Protein AF-A0A7L4TSS9-F1 (afdb_monomer_lite)

Sequence (168 aa):
RLRPGEPPTVENAKSLLDSRFFDPKRYDLANVGRYKINKDLHITNRLCTQRLAETLVDPETGEVIAEEGTLLDRRTLDRILPNLENNIGFRTARASGGVVEDSEIDLQSIKVYAPDDQEGEQVIRIIGNGLVEREVKHITPADIIASINYFFNLLHGVGDTDDIDHLG

Foldseek 3Di:
DPDPPDDDDLVVVLVVVCQCFVDCVRFFCDLVNLVVLQVQLPLLQLLAQFFFQAFWAQPPPRDGLGHHRDGHHPVSSVSCVVSLLVDTQWDWDADCDGNQHRDTFIKGKTKTQQPQDPVSPDIAIQIGRRCDDSVRGTDDPSSVVNVVSVVVSVVSVGHDDDDPPDPD

pLDDT: mean 91.37, std 6.63, range [55.41, 97.62]

Radius of gyration: 18.27 Å; chains: 1; bounding box: 41×34×57 Å

Structure (mmCIF, N/CA/C/O backbone):
data_AF-A0A7L4TSS9-F1
#
_entry.id   AF-A0A7L4TSS9-F1
#
loop_
_atom_site.group_PDB
_atom_site.id
_atom_site.type_symbol
_atom_site.label_atom_id
_atom_site.label_alt_id
_atom_site.label_comp_id
_atom_site.label_asym_id
_atom_site.label_entity_id
_atom_site.label_seq_id
_atom_site.pdbx_PDB_ins_code
_atom_site.Cartn_x
_atom_site.Cartn_y
_atom_site.Cartn_z
_atom_site.occupancy
_atom_site.B_iso_or_equiv
_atom_site.auth_seq_id
_atom_site.auth_comp_id
_atom_site.auth_asym_id
_atom_site.auth_atom_id
_atom_site.pdbx_PDB_model_num
ATOM 1 N N . ARG A 1 1 ? 5.623 -8.887 -26.961 1.00 55.41 1 ARG A N 1
ATOM 2 C CA . ARG A 1 1 ? 7.001 -8.926 -27.521 1.00 55.41 1 ARG A CA 1
ATOM 3 C C . ARG A 1 1 ? 7.479 -7.477 -27.657 1.00 55.41 1 ARG A C 1
ATOM 5 O O . ARG A 1 1 ? 6.923 -6.783 -28.491 1.00 55.41 1 ARG A O 1
ATOM 12 N N . LEU A 1 2 ? 8.385 -6.994 -26.791 1.00 66.00 2 LEU A N 1
ATOM 13 C CA . LEU A 1 2 ? 8.720 -5.554 -26.679 1.00 66.00 2 LEU A CA 1
ATOM 14 C C . LEU A 1 2 ? 10.007 -5.118 -27.406 1.00 66.00 2 LEU A C 1
ATOM 16 O O . LEU A 1 2 ? 10.158 -3.934 -27.685 1.00 66.00 2 LEU A O 1
ATOM 20 N N . ARG A 1 3 ? 10.922 -6.042 -27.721 1.00 66.44 3 ARG A N 1
ATOM 21 C CA . ARG A 1 3 ? 12.136 -5.763 -28.503 1.00 66.44 3 ARG A CA 1
ATOM 22 C C . ARG A 1 3 ? 12.172 -6.677 -29.730 1.00 66.44 3 ARG A C 1
ATOM 24 O O . ARG A 1 3 ? 12.306 -7.891 -29.565 1.00 66.44 3 ARG A O 1
ATOM 31 N N . PRO A 1 4 ? 11.970 -6.150 -30.947 1.00 72.50 4 PRO A N 1
ATOM 32 C CA . PRO A 1 4 ? 12.121 -6.932 -32.168 1.00 72.50 4 PRO A CA 1
ATOM 33 C C . PRO A 1 4 ? 13.602 -7.283 -32.382 1.00 72.50 4 PRO A C 1
ATOM 35 O O . PRO A 1 4 ? 14.439 -6.390 -32.414 1.00 72.50 4 PRO A O 1
ATOM 38 N N . GLY A 1 5 ? 13.927 -8.570 -32.533 1.00 74.94 5 GLY A N 1
ATOM 39 C CA . GLY A 1 5 ? 15.253 -9.029 -32.981 1.00 74.94 5 GLY A CA 1
ATOM 40 C C . GLY A 1 5 ? 16.252 -9.459 -31.897 1.00 74.94 5 GLY A C 1
ATOM 41 O O . GLY A 1 5 ? 17.173 -10.201 -32.220 1.00 74.94 5 GLY A O 1
ATOM 42 N N . GLU A 1 6 ? 16.062 -9.092 -30.626 1.00 76.19 6 GLU A N 1
ATOM 43 C CA . GLU A 1 6 ? 16.881 -9.622 -29.520 1.00 76.19 6 GLU A CA 1
ATOM 44 C C . GLU A 1 6 ? 16.299 -10.948 -28.992 1.00 76.19 6 GLU A C 1
ATOM 46 O O . GLU A 1 6 ? 15.079 -11.048 -28.799 1.00 76.19 6 GLU A O 1
ATOM 51 N N . PRO A 1 7 ? 17.128 -11.979 -28.729 1.00 82.62 7 PRO A N 1
ATOM 52 C CA . PRO A 1 7 ? 16.655 -13.186 -28.066 1.00 82.62 7 PRO A CA 1
ATOM 53 C C . PRO A 1 7 ? 16.160 -12.840 -26.650 1.00 82.62 7 PRO A C 1
ATOM 55 O O . PRO A 1 7 ? 16.816 -12.075 -25.935 1.00 82.62 7 PRO A O 1
ATOM 58 N N . PRO A 1 8 ? 15.004 -13.377 -26.218 1.00 85.50 8 PRO A N 1
ATOM 59 C CA . PRO A 1 8 ? 14.494 -13.122 -24.880 1.00 85.50 8 PRO A CA 1
ATOM 60 C C . PRO A 1 8 ? 15.385 -13.824 -23.850 1.00 85.50 8 PRO A C 1
ATOM 62 O O . PRO A 1 8 ? 15.394 -15.050 -23.762 1.00 85.50 8 PRO A O 1
ATOM 65 N N . THR A 1 9 ? 16.124 -13.043 -23.067 1.00 89.75 9 THR A N 1
ATOM 66 C CA . THR A 1 9 ? 16.885 -13.521 -21.906 1.00 89.75 9 THR A CA 1
ATOM 67 C C . THR A 1 9 ? 16.293 -12.934 -20.627 1.00 89.75 9 THR A C 1
ATOM 69 O O . THR A 1 9 ? 15.677 -11.864 -20.656 1.00 89.75 9 THR A O 1
ATOM 72 N N . VAL A 1 10 ? 16.475 -13.628 -19.498 1.00 88.81 10 VAL A N 1
ATOM 73 C CA . VAL A 1 10 ? 16.030 -13.143 -18.179 1.00 88.81 10 VAL A CA 1
ATOM 74 C C . VAL A 1 10 ? 16.666 -11.789 -17.867 1.00 88.81 10 VAL A C 1
ATOM 76 O O . VAL A 1 10 ? 15.968 -10.874 -17.449 1.00 88.81 10 VAL A O 1
ATOM 79 N N . GLU A 1 11 ? 17.957 -11.639 -18.156 1.00 88.00 11 GLU A N 1
ATOM 80 C CA . GLU A 1 11 ? 18.702 -10.400 -17.922 1.00 88.00 11 GLU A CA 1
ATOM 81 C C . GLU A 1 11 ? 18.139 -9.221 -18.727 1.00 88.00 11 GLU A C 1
ATOM 83 O O . GLU A 1 11 ? 17.827 -8.165 -18.175 1.00 88.00 11 GLU A O 1
ATOM 88 N N . ASN A 1 12 ? 17.893 -9.423 -20.027 1.00 88.38 12 ASN A N 1
ATOM 89 C CA . ASN A 1 12 ? 17.309 -8.384 -20.876 1.00 88.38 12 ASN A CA 1
ATOM 90 C C . ASN A 1 12 ? 15.894 -8.007 -20.415 1.00 88.38 12 ASN A C 1
ATOM 92 O O . ASN A 1 12 ? 15.507 -6.842 -20.510 1.00 88.38 12 ASN A O 1
ATOM 96 N N . ALA A 1 13 ? 15.116 -8.976 -19.921 1.00 88.56 13 ALA A N 1
ATOM 97 C CA . ALA A 1 13 ? 13.785 -8.728 -19.376 1.00 88.56 13 ALA A CA 1
ATOM 98 C C . ALA A 1 13 ? 13.838 -7.940 -18.057 1.00 88.56 13 ALA A C 1
ATOM 100 O O . ALA A 1 13 ? 13.079 -6.980 -17.912 1.00 88.56 13 ALA A O 1
ATOM 101 N N . LYS A 1 14 ? 14.750 -8.295 -17.138 1.00 90.12 14 LYS A N 1
ATOM 102 C CA . LYS A 1 14 ? 14.971 -7.575 -15.874 1.00 90.12 14 LYS A CA 1
ATOM 103 C C . LYS A 1 14 ? 15.359 -6.122 -16.137 1.00 90.12 14 LYS A C 1
ATOM 105 O O . LYS A 1 14 ? 14.639 -5.220 -15.722 1.00 90.12 14 LYS A O 1
ATOM 110 N N . SER A 1 15 ? 16.413 -5.903 -16.922 1.00 89.62 15 SER A N 1
ATOM 111 C CA . SER A 1 15 ? 16.892 -4.561 -17.278 1.00 89.62 15 SER A CA 1
ATOM 112 C C . SER A 1 15 ? 15.827 -3.724 -18.002 1.00 89.62 15 SER A C 1
ATOM 114 O O . SER A 1 15 ? 15.696 -2.518 -17.779 1.00 89.62 15 SER A O 1
ATOM 116 N N . LEU A 1 16 ? 15.019 -4.346 -18.867 1.00 89.81 16 LEU A N 1
ATOM 117 C CA . LEU A 1 16 ? 13.924 -3.648 -19.537 1.00 89.81 16 LEU A CA 1
ATOM 118 C C . LEU A 1 16 ? 12.845 -3.182 -18.553 1.00 89.81 16 LEU A C 1
ATOM 120 O O . LEU A 1 16 ? 12.365 -2.064 -18.703 1.00 89.81 16 LEU A O 1
ATOM 124 N N . LEU A 1 17 ? 12.436 -4.021 -17.600 1.00 91.56 17 LEU A N 1
ATOM 125 C CA . LEU A 1 17 ? 11.430 -3.643 -16.606 1.00 91.56 17 LEU A CA 1
ATOM 126 C C . LEU A 1 17 ? 11.968 -2.572 -15.656 1.00 91.56 17 LEU A C 1
ATOM 128 O O . LEU A 1 17 ? 11.285 -1.576 -15.431 1.00 91.56 17 LEU A O 1
ATOM 132 N N . ASP A 1 18 ? 13.207 -2.733 -15.197 1.00 91.25 18 ASP A N 1
ATOM 133 C CA . ASP A 1 18 ? 13.888 -1.763 -14.343 1.00 91.25 18 ASP A CA 1
ATOM 134 C C . ASP A 1 18 ? 13.944 -0.373 -14.991 1.00 91.25 18 ASP A C 1
ATOM 136 O O . ASP A 1 18 ? 13.354 0.586 -14.496 1.00 91.25 18 ASP A O 1
ATOM 140 N N . SER A 1 19 ? 14.497 -0.289 -16.203 1.00 92.12 19 SER A N 1
ATOM 141 C CA . SER A 1 19 ? 14.576 0.974 -16.949 1.00 92.12 19 SER A CA 1
ATOM 142 C C . SER A 1 19 ? 13.219 1.576 -17.329 1.00 92.12 19 SER A C 1
ATOM 144 O O . SER A 1 19 ? 13.134 2.766 -17.628 1.00 92.12 19 SER A O 1
ATOM 146 N N . ARG A 1 20 ? 12.148 0.779 -17.387 1.00 91.75 20 ARG A N 1
ATOM 147 C CA . ARG A 1 20 ? 10.810 1.267 -17.751 1.00 91.75 20 ARG A CA 1
ATOM 148 C C . ARG A 1 20 ? 10.048 1.827 -16.563 1.00 91.75 20 ARG A C 1
ATOM 150 O O . ARG A 1 20 ? 9.297 2.775 -16.768 1.00 91.75 20 ARG A O 1
ATOM 157 N N . PHE A 1 21 ? 10.194 1.225 -15.387 1.00 92.00 21 PHE A N 1
ATOM 158 C CA . PHE A 1 21 ? 9.356 1.528 -14.228 1.00 92.00 21 PHE A CA 1
ATOM 159 C C . PHE A 1 21 ? 10.145 2.138 -13.069 1.00 92.00 21 PHE A C 1
ATOM 161 O O . PHE A 1 21 ? 9.670 3.089 -12.463 1.00 92.00 21 PHE A O 1
ATOM 168 N N . PHE A 1 22 ? 11.349 1.647 -12.782 1.00 92.75 22 PHE A N 1
ATOM 169 C CA . PHE A 1 22 ? 12.081 2.000 -11.562 1.00 92.75 22 PHE A CA 1
ATOM 170 C C . PHE A 1 22 ? 13.212 3.020 -11.786 1.00 92.75 22 PHE A C 1
ATOM 172 O O . PHE A 1 22 ? 13.733 3.572 -10.824 1.00 92.75 22 PHE A O 1
ATOM 179 N N . ASP A 1 23 ? 13.564 3.342 -13.037 1.00 93.19 23 ASP A N 1
ATOM 180 C CA . ASP A 1 23 ? 14.555 4.384 -13.345 1.00 93.19 23 ASP A CA 1
ATOM 181 C C . ASP A 1 23 ? 13.955 5.807 -13.199 1.00 93.19 23 ASP A C 1
ATOM 183 O O . ASP A 1 23 ? 13.108 6.202 -14.014 1.00 93.19 23 ASP A O 1
ATOM 187 N N . PRO A 1 24 ? 14.436 6.639 -12.248 1.00 94.62 24 PRO A N 1
ATOM 188 C CA . PRO A 1 24 ? 13.932 7.998 -12.021 1.00 94.62 24 PRO A CA 1
ATOM 189 C C . PRO A 1 24 ? 14.178 8.960 -13.189 1.00 94.62 24 PRO A C 1
ATOM 191 O O . PRO A 1 24 ? 13.597 10.041 -13.231 1.00 94.62 24 PRO A O 1
ATOM 194 N N . LYS A 1 25 ? 15.048 8.612 -14.146 1.00 95.19 25 LYS A N 1
ATOM 195 C CA . LYS A 1 25 ? 15.262 9.409 -15.365 1.00 95.19 25 LYS A CA 1
ATOM 196 C C . LYS A 1 25 ? 14.243 9.101 -16.457 1.00 95.19 25 LYS A C 1
ATOM 198 O O . LYS A 1 25 ? 14.163 9.845 -17.434 1.00 95.19 25 LYS A O 1
ATOM 203 N N . ARG A 1 26 ? 13.526 7.979 -16.351 1.00 94.06 26 ARG A N 1
ATOM 204 C CA . ARG A 1 26 ? 12.618 7.470 -17.392 1.00 94.06 26 ARG A CA 1
ATOM 205 C C . ARG A 1 26 ? 11.166 7.411 -16.940 1.00 94.06 26 ARG A C 1
ATOM 207 O O . ARG A 1 26 ? 10.289 7.443 -17.801 1.00 94.06 26 ARG A O 1
ATOM 214 N N . TYR A 1 27 ? 10.925 7.350 -15.635 1.00 96.12 27 TYR A N 1
ATOM 215 C CA . TYR A 1 27 ? 9.599 7.357 -15.037 1.00 96.12 27 TYR A CA 1
ATOM 216 C C . TYR A 1 27 ? 9.484 8.514 -14.039 1.00 96.12 27 TYR A C 1
ATOM 218 O O . TYR A 1 27 ? 10.251 8.583 -13.082 1.00 96.12 27 TYR A O 1
ATOM 226 N N . ASP A 1 28 ? 8.526 9.416 -14.263 1.00 96.44 28 ASP A N 1
ATOM 227 C CA . ASP A 1 28 ? 8.289 10.585 -13.410 1.00 96.44 28 ASP A CA 1
ATOM 228 C C . ASP A 1 28 ? 6.781 10.792 -13.195 1.00 96.44 28 ASP A C 1
ATOM 230 O O . ASP A 1 28 ? 6.024 11.063 -14.126 1.00 96.44 28 ASP A O 1
ATOM 234 N N . LEU A 1 29 ? 6.352 10.639 -11.946 1.00 95.94 29 LEU A N 1
ATOM 235 C CA . LEU A 1 29 ? 5.007 10.894 -11.434 1.00 95.94 29 LEU A CA 1
ATOM 236 C C . LEU A 1 29 ? 4.761 12.387 -11.184 1.00 95.94 29 LEU A C 1
ATOM 238 O O . LEU A 1 29 ? 3.623 12.801 -10.955 1.00 95.94 29 LEU A O 1
ATOM 242 N N . ALA A 1 30 ? 5.819 13.198 -11.163 1.00 96.75 30 ALA A N 1
ATOM 243 C CA . ALA A 1 30 ? 5.856 14.516 -10.553 1.00 96.75 30 ALA A CA 1
ATOM 244 C C . ALA A 1 30 ? 5.398 14.503 -9.076 1.00 96.75 30 ALA A C 1
ATOM 246 O O . ALA A 1 30 ? 4.967 13.496 -8.510 1.00 96.75 30 ALA A O 1
ATOM 247 N N . ASN A 1 31 ? 5.463 15.667 -8.424 1.00 96.19 31 ASN A N 1
ATOM 248 C CA . ASN A 1 31 ? 5.022 15.804 -7.029 1.00 96.19 31 ASN A CA 1
ATOM 249 C C . ASN A 1 31 ? 3.526 15.477 -6.873 1.00 96.19 31 ASN A C 1
ATOM 251 O O . ASN A 1 31 ? 3.113 14.894 -5.875 1.00 96.19 31 ASN A O 1
ATOM 255 N N . VAL A 1 32 ? 2.713 15.858 -7.866 1.00 95.88 32 VAL A N 1
ATOM 256 C CA . VAL A 1 32 ? 1.258 15.657 -7.837 1.00 95.88 32 VAL A CA 1
ATOM 257 C C . VAL A 1 32 ? 0.903 14.177 -7.979 1.00 95.88 32 VAL A C 1
ATOM 259 O O . VAL A 1 32 ? 0.031 13.707 -7.255 1.00 95.88 32 VAL A O 1
ATOM 262 N N . GLY A 1 33 ? 1.577 13.423 -8.854 1.00 96.19 33 GLY A N 1
ATOM 263 C CA . GLY A 1 33 ? 1.310 11.991 -9.008 1.00 96.19 33 GLY A CA 1
ATOM 264 C C . GLY A 1 33 ? 1.705 11.196 -7.768 1.00 96.19 33 GLY A C 1
ATOM 265 O O . GLY A 1 33 ? 0.903 10.399 -7.292 1.00 96.19 33 GLY A O 1
ATOM 266 N N . ARG A 1 34 ? 2.875 11.477 -7.172 1.00 97.12 34 ARG A N 1
ATOM 267 C CA . ARG A 1 34 ? 3.271 10.870 -5.887 1.00 97.12 34 ARG A CA 1
ATOM 268 C C . ARG A 1 34 ? 2.276 11.210 -4.774 1.00 97.12 34 ARG A C 1
ATOM 270 O O . ARG A 1 34 ? 1.880 10.323 -4.026 1.00 97.12 34 ARG A O 1
ATOM 277 N N . TYR A 1 35 ? 1.817 12.462 -4.696 1.00 95.56 35 TYR A N 1
ATOM 278 C CA . TYR A 1 35 ? 0.781 12.860 -3.738 1.00 95.56 35 TYR A CA 1
ATOM 279 C C . TYR A 1 35 ? -0.513 12.052 -3.908 1.00 95.56 35 TYR A C 1
ATOM 281 O O . TYR A 1 35 ? -1.030 11.539 -2.918 1.00 95.56 35 TYR A O 1
ATOM 289 N N . LYS A 1 36 ? -1.014 11.907 -5.144 1.00 94.44 36 LYS A N 1
ATOM 290 C CA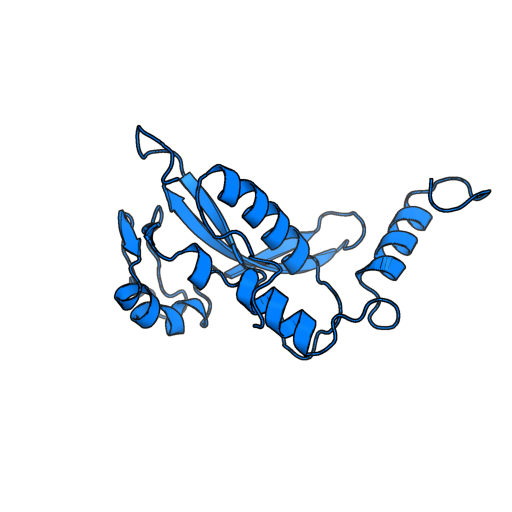 . LYS A 1 36 ? -2.237 11.140 -5.425 1.00 94.44 36 LYS A CA 1
ATOM 291 C C . LYS A 1 36 ? -2.073 9.660 -5.078 1.00 94.44 36 LYS A C 1
ATOM 293 O O . LYS A 1 36 ? -2.845 9.151 -4.281 1.00 94.44 36 LYS A O 1
ATOM 298 N N . ILE A 1 37 ? -1.003 9.013 -5.547 1.00 95.56 37 ILE A N 1
ATOM 299 C CA . ILE A 1 37 ? -0.733 7.596 -5.245 1.00 95.56 37 ILE A 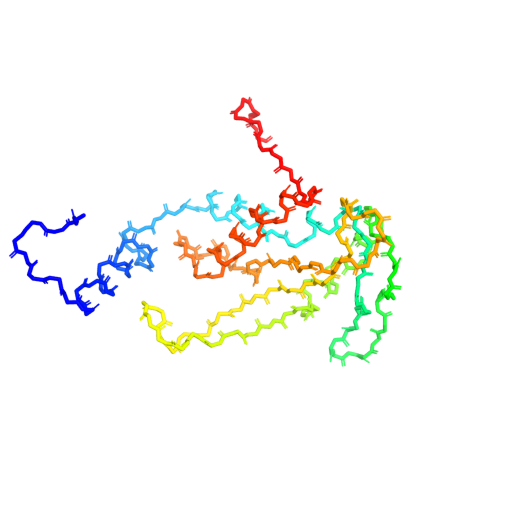CA 1
ATOM 300 C C . ILE A 1 37 ? -0.638 7.354 -3.736 1.00 95.56 37 ILE A C 1
ATOM 302 O O . ILE A 1 37 ? -1.238 6.411 -3.231 1.00 95.56 37 ILE A O 1
ATOM 306 N N . ASN A 1 38 ? 0.074 8.210 -2.999 1.00 95.38 38 ASN A N 1
ATOM 307 C CA . ASN A 1 38 ? 0.177 8.063 -1.548 1.00 95.38 38 ASN A CA 1
ATOM 308 C C . ASN A 1 38 ? -1.165 8.278 -0.846 1.00 95.38 38 ASN A C 1
ATOM 310 O O . ASN A 1 38 ? -1.417 7.629 0.162 1.00 95.38 38 ASN A O 1
ATOM 314 N N . LYS A 1 39 ? -2.016 9.175 -1.357 1.00 92.88 39 LYS A N 1
ATOM 315 C CA . LYS A 1 39 ? -3.371 9.373 -0.835 1.00 92.88 39 LYS A CA 1
ATOM 316 C C . LYS A 1 39 ? -4.218 8.122 -1.078 1.00 92.88 39 LYS A C 1
ATOM 318 O O . LYS A 1 39 ? -4.806 7.607 -0.133 1.00 92.88 39 LYS A O 1
ATOM 323 N N . ASP A 1 40 ? -4.229 7.593 -2.294 1.00 92.75 40 ASP A N 1
ATOM 324 C CA . ASP A 1 40 ? -5.102 6.475 -2.671 1.00 92.75 40 ASP A CA 1
ATOM 325 C C . ASP A 1 40 ? -4.646 5.155 -2.028 1.00 92.75 40 ASP A C 1
ATOM 327 O O . ASP A 1 40 ? -5.456 4.367 -1.540 1.00 92.75 40 ASP A O 1
ATOM 331 N N . LEU A 1 41 ? -3.330 4.931 -1.952 1.00 95.31 41 LEU A N 1
ATOM 332 C CA . LEU A 1 41 ? -2.724 3.740 -1.352 1.00 95.31 41 LEU A CA 1
ATOM 333 C C . LEU A 1 41 ? -2.419 3.900 0.143 1.00 95.31 41 LEU A C 1
ATOM 335 O O . LEU A 1 41 ? -1.811 3.005 0.739 1.00 95.31 41 LEU A O 1
ATOM 339 N N . HIS A 1 42 ? -2.869 4.980 0.786 1.00 93.38 42 HIS A N 1
ATOM 340 C CA . HIS A 1 42 ? -2.792 5.094 2.239 1.00 93.38 42 HIS A CA 1
ATOM 341 C C . HIS A 1 42 ? -3.669 4.024 2.896 1.00 93.38 42 HIS A C 1
ATOM 343 O O . HIS A 1 42 ? -4.753 3.695 2.405 1.00 93.38 42 HIS A O 1
ATOM 349 N N . ILE A 1 43 ? -3.224 3.434 4.006 1.00 92.31 43 ILE A N 1
ATOM 350 C CA . ILE A 1 43 ? -4.005 2.378 4.666 1.00 92.31 43 ILE A CA 1
ATOM 351 C C . ILE A 1 43 ? -5.282 2.935 5.314 1.00 92.31 43 ILE A C 1
ATOM 353 O O . ILE A 1 43 ? -6.337 2.315 5.228 1.00 92.31 43 ILE A O 1
ATOM 357 N N . THR A 1 44 ? -5.210 4.145 5.878 1.00 90.38 44 THR A N 1
ATOM 358 C CA . THR A 1 44 ? -6.309 4.813 6.600 1.00 90.38 44 THR A CA 1
ATOM 359 C C . THR A 1 44 ? -7.594 4.917 5.788 1.00 90.38 44 THR A C 1
ATOM 361 O O . THR A 1 44 ? -8.661 4.609 6.310 1.00 90.38 44 THR A O 1
ATOM 364 N N . ASN A 1 45 ? -7.502 5.290 4.508 1.00 86.94 45 ASN A N 1
ATOM 365 C CA . ASN A 1 45 ? -8.686 5.455 3.658 1.00 86.94 45 ASN A CA 1
ATOM 366 C C . ASN A 1 45 ? -9.454 4.138 3.502 1.00 86.94 45 ASN A C 1
ATOM 368 O O . ASN A 1 45 ? -10.678 4.126 3.506 1.00 86.94 45 ASN A O 1
ATOM 372 N N . ARG A 1 46 ? -8.728 3.019 3.457 1.00 91.62 46 ARG A N 1
ATOM 373 C CA . ARG A 1 46 ? -9.287 1.681 3.239 1.00 91.62 46 ARG A CA 1
ATOM 374 C C . ARG A 1 46 ? -9.690 0.983 4.535 1.00 91.62 46 ARG A C 1
ATOM 376 O O . ARG A 1 46 ? -10.495 0.064 4.499 1.00 91.62 46 ARG A O 1
ATOM 383 N N . LEU A 1 47 ? -9.159 1.421 5.676 1.00 93.94 47 LEU A N 1
ATOM 384 C CA . LEU A 1 47 ? -9.556 0.926 6.996 1.00 93.94 47 LEU A CA 1
ATOM 385 C C . LEU A 1 47 ? -10.867 1.534 7.495 1.00 93.94 47 LEU A C 1
ATOM 387 O O . LEU A 1 47 ? -11.470 0.991 8.419 1.00 93.94 47 LEU A O 1
ATOM 391 N N . CYS A 1 48 ? -11.316 2.647 6.913 1.00 91.94 48 CYS A N 1
ATOM 392 C CA . CYS A 1 48 ? -12.558 3.280 7.333 1.00 91.94 48 CYS A CA 1
ATOM 393 C C . CYS A 1 48 ? -13.730 2.325 7.126 1.00 91.94 48 CYS A C 1
ATOM 395 O O . CYS A 1 48 ? -13.843 1.678 6.088 1.00 91.94 48 CYS A O 1
ATOM 397 N N . THR A 1 49 ? -14.600 2.246 8.128 1.00 92.38 49 THR A N 1
ATOM 398 C CA . THR A 1 49 ? -15.752 1.340 8.233 1.00 92.38 49 THR A CA 1
ATOM 399 C C . THR A 1 49 ? -15.422 -0.153 8.296 1.00 92.38 49 THR A C 1
ATOM 401 O O . THR A 1 49 ? -16.338 -0.970 8.290 1.00 92.38 49 THR A O 1
ATOM 404 N N . GLN A 1 50 ? -14.146 -0.526 8.430 1.00 95.31 50 GLN A N 1
ATOM 405 C CA . GLN A 1 50 ? -13.740 -1.930 8.501 1.00 95.31 50 GLN A CA 1
ATOM 406 C C . GLN A 1 50 ? -13.657 -2.441 9.938 1.00 95.31 50 GLN A C 1
ATOM 408 O O . GLN A 1 50 ? -13.348 -1.697 10.873 1.00 95.31 50 GLN A O 1
ATOM 413 N N . ARG A 1 51 ? -13.911 -3.741 10.114 1.00 96.00 51 ARG A N 1
ATOM 414 C CA . ARG A 1 51 ? -13.755 -4.443 11.393 1.00 96.00 51 ARG A CA 1
ATOM 415 C C . ARG A 1 51 ? -12.387 -5.112 11.460 1.00 96.00 51 ARG A C 1
ATOM 417 O O . ARG A 1 51 ? -12.066 -5.943 10.612 1.00 96.00 51 ARG A O 1
ATOM 424 N N . LEU A 1 52 ? -11.599 -4.784 12.481 1.00 97.19 52 LEU A N 1
ATOM 425 C CA . LEU A 1 52 ? -10.268 -5.362 12.675 1.00 97.19 52 LEU A CA 1
ATOM 426 C C . LEU A 1 52 ? -10.324 -6.878 12.894 1.00 97.19 52 LEU A C 1
ATOM 428 O O . LEU A 1 52 ? -11.144 -7.359 13.672 1.00 97.19 52 LEU A O 1
ATOM 432 N N . ALA A 1 53 ? -9.407 -7.603 12.251 1.00 97.31 53 ALA A N 1
ATOM 433 C CA . ALA A 1 53 ? -9.177 -9.040 12.444 1.00 97.31 53 ALA A CA 1
ATOM 434 C C . ALA A 1 53 ? -7.853 -9.337 13.169 1.00 97.31 53 ALA A C 1
ATOM 436 O O . ALA A 1 53 ? -7.389 -10.474 13.209 1.00 97.31 53 ALA A O 1
ATOM 437 N N . GLU A 1 54 ? -7.211 -8.304 13.714 1.00 96.44 54 GLU A N 1
ATOM 438 C CA . GLU A 1 54 ? -6.080 -8.430 14.626 1.00 96.44 54 GLU A CA 1
ATOM 439 C C . GLU A 1 54 ? -6.061 -7.258 15.614 1.00 96.44 54 GLU A C 1
ATOM 441 O O . GLU A 1 54 ? -6.538 -6.165 15.304 1.00 96.44 54 GLU A O 1
ATOM 446 N N . THR A 1 55 ? -5.502 -7.486 16.801 1.00 96.31 55 THR A N 1
ATOM 447 C CA . THR A 1 55 ? -5.241 -6.429 17.783 1.00 96.31 55 THR A CA 1
ATOM 448 C C . THR A 1 55 ? -4.068 -5.574 17.314 1.00 96.31 55 THR A C 1
ATOM 450 O O . THR A 1 55 ? -2.980 -6.089 17.048 1.00 96.31 55 THR A O 1
ATOM 453 N N . LEU A 1 56 ? -4.275 -4.260 17.242 1.00 94.50 56 LEU A N 1
ATOM 454 C CA . LEU A 1 56 ? -3.224 -3.297 16.938 1.00 94.50 56 LEU A CA 1
ATOM 455 C C . LEU A 1 56 ? -2.487 -2.938 18.224 1.00 94.50 56 LEU A C 1
ATOM 457 O O . LEU A 1 56 ? -3.081 -2.418 19.170 1.00 94.50 56 LEU A O 1
ATOM 461 N N . VAL A 1 57 ? -1.188 -3.212 18.234 1.00 92.81 57 VAL A N 1
ATOM 462 C CA . VAL A 1 57 ? -0.294 -2.951 19.361 1.00 92.81 57 VAL A CA 1
ATOM 463 C C . VAL A 1 57 ? 0.807 -2.019 18.889 1.00 92.81 57 VAL A C 1
ATOM 465 O O . VAL A 1 57 ? 1.368 -2.221 17.809 1.00 92.81 57 VAL A O 1
ATOM 468 N N . ASP A 1 58 ? 1.103 -1.005 19.690 1.00 90.62 58 ASP A N 1
ATOM 469 C CA . ASP A 1 58 ? 2.244 -0.131 19.465 1.00 90.62 58 ASP A CA 1
ATOM 470 C C . ASP A 1 58 ? 3.547 -0.936 19.651 1.00 90.62 58 ASP A C 1
ATOM 472 O O . ASP A 1 58 ? 3.762 -1.515 20.722 1.00 90.62 58 ASP A O 1
ATOM 476 N N . PRO A 1 59 ? 4.409 -1.040 18.624 1.00 87.00 59 PRO A N 1
ATOM 477 C CA . PRO A 1 59 ? 5.607 -1.869 18.697 1.00 87.00 59 PRO A CA 1
ATOM 478 C C . PRO A 1 59 ? 6.670 -1.318 19.658 1.00 87.00 59 PRO A C 1
ATOM 480 O O . PRO A 1 59 ? 7.526 -2.086 20.099 1.00 87.00 59 PRO A O 1
ATOM 483 N N . GLU A 1 60 ? 6.640 -0.023 19.981 1.00 87.69 60 GLU A N 1
ATOM 484 C CA . GLU A 1 60 ? 7.614 0.611 20.870 1.00 87.69 60 GLU A CA 1
ATOM 485 C C . GLU A 1 60 ? 7.182 0.513 22.335 1.00 87.69 60 GLU A C 1
ATOM 487 O O . GLU A 1 60 ? 7.995 0.186 23.203 1.00 87.69 60 GLU A O 1
ATOM 492 N N . THR A 1 61 ? 5.904 0.778 22.621 1.00 90.00 61 THR A N 1
ATOM 493 C CA . THR A 1 61 ? 5.388 0.819 24.002 1.00 90.00 61 THR A CA 1
ATOM 494 C C . THR A 1 61 ? 4.737 -0.489 24.450 1.00 90.00 61 THR A C 1
ATOM 496 O O . THR A 1 61 ? 4.638 -0.746 25.651 1.00 90.00 61 THR A O 1
ATOM 499 N N . GLY A 1 62 ? 4.290 -1.325 23.508 1.00 89.00 62 GLY A N 1
ATOM 500 C CA . GLY A 1 62 ? 3.481 -2.515 23.777 1.00 89.00 62 GLY A CA 1
ATOM 501 C C . GLY A 1 62 ? 2.026 -2.207 24.149 1.00 89.00 62 GLY A C 1
ATOM 502 O O . GLY A 1 62 ? 1.300 -3.114 24.560 1.00 89.00 62 GLY A O 1
ATOM 503 N N . GLU A 1 63 ? 1.590 -0.950 24.040 1.00 91.44 63 GLU A N 1
ATOM 504 C CA . GLU A 1 63 ? 0.221 -0.538 24.348 1.00 91.44 63 GLU A CA 1
ATOM 505 C C . GLU A 1 63 ? -0.766 -1.046 23.287 1.00 91.44 63 GLU A C 1
ATOM 507 O O . GLU A 1 63 ? -0.512 -0.974 22.083 1.00 91.44 63 GLU A O 1
ATOM 512 N N . VAL A 1 64 ? -1.919 -1.551 23.732 1.00 93.56 64 VAL A N 1
ATOM 513 C CA . VAL A 1 64 ? -3.012 -1.944 22.837 1.00 93.56 64 VAL A CA 1
ATOM 514 C C . VAL A 1 64 ? -3.751 -0.690 22.378 1.00 93.56 64 VAL A C 1
ATOM 516 O O . VAL A 1 64 ? -4.430 -0.034 23.163 1.00 93.56 64 VAL A O 1
ATOM 519 N N . ILE A 1 65 ? -3.645 -0.382 21.088 1.00 93.81 65 ILE A N 1
ATOM 520 C CA . ILE A 1 65 ? -4.260 0.798 20.473 1.00 93.81 65 ILE A CA 1
ATOM 521 C C . ILE A 1 65 ? -5.700 0.507 20.031 1.00 93.81 65 ILE A C 1
ATOM 523 O O . ILE A 1 65 ? -6.586 1.360 20.148 1.00 93.81 65 ILE A O 1
ATOM 527 N N . ALA A 1 66 ? -5.944 -0.706 19.530 1.00 94.75 66 ALA A N 1
ATOM 528 C CA . ALA A 1 66 ? -7.272 -1.189 19.171 1.00 94.75 66 ALA A CA 1
ATOM 529 C C . ALA A 1 66 ? -7.340 -2.715 19.281 1.00 94.75 66 ALA A C 1
ATOM 531 O O . ALA A 1 66 ? -6.417 -3.414 18.867 1.00 94.75 66 ALA A O 1
ATOM 532 N N . GLU A 1 67 ? -8.444 -3.232 19.811 1.00 96.25 67 GLU A N 1
ATOM 533 C CA . GLU A 1 67 ? -8.667 -4.673 19.939 1.00 96.25 67 GLU A CA 1
ATOM 534 C C . GLU A 1 67 ? -9.206 -5.277 18.638 1.00 96.25 67 GLU A C 1
ATOM 536 O O . GLU A 1 67 ? -9.883 -4.603 17.851 1.00 96.25 67 GLU A O 1
ATOM 541 N N . GLU A 1 68 ? -8.944 -6.567 18.430 1.00 96.81 68 GLU A N 1
ATOM 542 C CA . GLU A 1 68 ? -9.627 -7.347 17.401 1.00 96.81 68 GLU A CA 1
ATOM 543 C C . GLU A 1 68 ? -11.155 -7.194 17.522 1.00 96.81 68 GLU A C 1
ATOM 545 O O . GLU A 1 68 ? -11.720 -7.164 18.613 1.00 96.81 68 GLU A O 1
ATOM 550 N N . GLY A 1 69 ? -11.844 -7.077 16.387 1.00 95.31 69 GLY A N 1
ATOM 551 C CA . GLY A 1 69 ? -13.288 -6.877 16.337 1.00 95.31 69 GLY A CA 1
ATOM 552 C C . GLY A 1 69 ? -13.724 -5.418 16.468 1.00 95.31 69 GLY A C 1
ATOM 553 O O . GLY A 1 69 ? -14.896 -5.126 16.232 1.00 95.31 69 GLY A O 1
ATOM 554 N N . THR A 1 70 ? -12.808 -4.489 16.763 1.00 96.06 70 THR A N 1
ATOM 555 C CA . THR A 1 70 ? -13.115 -3.053 16.761 1.00 96.06 70 THR A CA 1
ATOM 556 C C . THR A 1 70 ? -13.520 -2.600 15.357 1.00 96.06 70 THR A C 1
ATOM 558 O O . THR A 1 70 ? -12.813 -2.857 14.380 1.00 96.06 70 THR A O 1
ATOM 561 N N . LEU A 1 71 ? -14.654 -1.902 15.261 1.00 95.25 71 LEU A N 1
ATOM 562 C CA . LEU A 1 71 ? -15.081 -1.217 14.044 1.00 95.25 71 LEU A CA 1
ATOM 563 C C . LEU A 1 71 ? -14.376 0.141 13.946 1.00 95.25 71 LEU A C 1
ATOM 565 O O . LEU A 1 71 ? -14.502 0.972 14.846 1.00 95.25 71 LEU A O 1
ATOM 569 N N . LEU A 1 72 ? -13.659 0.364 12.850 1.00 94.56 72 LEU A N 1
ATOM 570 C CA . LEU A 1 72 ? -12.904 1.587 12.604 1.00 94.56 72 LEU A CA 1
ATOM 571 C C . LEU A 1 72 ? -13.779 2.638 11.917 1.00 94.56 72 LEU A C 1
ATOM 573 O O . LEU A 1 72 ? -13.842 2.728 10.695 1.00 94.56 72 LEU A O 1
ATOM 577 N N . ASP A 1 73 ? -14.476 3.449 12.704 1.00 93.25 73 ASP A N 1
ATOM 578 C CA . ASP A 1 73 ? -15.119 4.665 12.207 1.00 93.25 73 ASP A CA 1
ATOM 579 C C . ASP A 1 73 ? -14.108 5.816 12.027 1.00 93.25 73 ASP A C 1
ATOM 581 O O . ASP A 1 73 ? -12.937 5.732 12.400 1.00 93.25 73 ASP A O 1
ATOM 585 N N . ARG A 1 74 ? -14.566 6.945 11.480 1.00 90.75 74 ARG A N 1
ATOM 586 C CA . ARG A 1 74 ? -13.700 8.114 11.263 1.00 90.75 74 ARG A CA 1
ATOM 587 C C . ARG A 1 74 ? -13.049 8.628 12.554 1.00 90.75 74 ARG A C 1
ATOM 589 O O . ARG A 1 74 ? -11.894 9.024 12.534 1.00 90.75 74 ARG A O 1
ATOM 596 N N . ARG A 1 75 ? -13.764 8.599 13.683 1.00 91.19 75 ARG A N 1
ATOM 597 C CA . ARG A 1 75 ? -13.272 9.128 14.969 1.00 91.19 75 ARG A CA 1
ATOM 598 C C . ARG A 1 75 ? -12.197 8.237 15.580 1.00 91.19 75 ARG A C 1
ATOM 600 O O . ARG A 1 75 ? -11.210 8.734 16.114 1.00 91.19 75 ARG A O 1
ATOM 607 N N . THR A 1 76 ? -12.408 6.927 15.535 1.00 91.56 76 THR A N 1
ATOM 608 C CA . THR A 1 76 ? -11.439 5.932 15.995 1.00 91.56 76 THR A CA 1
ATOM 609 C C . THR A 1 76 ? -10.210 5.935 15.100 1.00 91.56 76 THR A C 1
ATOM 611 O O . THR A 1 76 ? -9.109 5.942 15.641 1.00 91.56 76 THR A O 1
ATOM 614 N N . LEU A 1 77 ? -10.375 6.053 13.777 1.00 91.38 77 LEU A N 1
ATOM 615 C CA . LEU A 1 77 ? -9.259 6.245 12.849 1.00 91.38 77 LEU A CA 1
ATOM 616 C C . LEU A 1 77 ? -8.454 7.503 13.151 1.00 91.38 77 LEU A C 1
ATOM 618 O O . LEU A 1 77 ? -7.244 7.396 13.307 1.00 91.38 77 LEU A O 1
ATOM 622 N N . ASP A 1 78 ? -9.101 8.659 13.304 1.00 91.75 78 ASP A N 1
ATOM 623 C CA . ASP A 1 78 ? -8.412 9.917 13.623 1.00 91.75 78 ASP A CA 1
ATOM 624 C C . ASP A 1 78 ? -7.610 9.808 14.936 1.00 91.75 78 ASP A C 1
ATOM 626 O O . ASP A 1 78 ? -6.541 10.402 15.069 1.00 91.75 78 ASP A O 1
ATOM 630 N N . ARG A 1 79 ? -8.095 9.010 15.900 1.00 91.25 79 ARG A N 1
ATOM 631 C CA . ARG A 1 79 ? -7.398 8.746 17.167 1.00 91.25 79 ARG A CA 1
ATOM 632 C C . ARG A 1 79 ? -6.175 7.844 16.999 1.00 91.25 79 ARG A C 1
ATOM 634 O O . ARG A 1 79 ? -5.176 8.093 17.661 1.00 91.25 79 ARG A O 1
ATOM 641 N N . ILE A 1 80 ? -6.261 6.796 16.176 1.00 91.06 80 ILE A N 1
ATOM 642 C CA . ILE A 1 80 ? -5.165 5.826 15.995 1.00 91.06 80 ILE A CA 1
ATOM 643 C C . ILE A 1 80 ? -4.193 6.221 14.877 1.00 91.06 80 ILE A C 1
ATOM 645 O O . ILE A 1 80 ? -3.121 5.631 14.777 1.00 91.06 80 ILE A O 1
ATOM 649 N N . LEU A 1 81 ? -4.547 7.204 14.042 1.00 90.81 81 LEU A N 1
ATOM 650 C CA . LEU A 1 81 ? -3.749 7.662 12.904 1.00 90.81 81 LEU A CA 1
ATOM 651 C C . LEU A 1 81 ? -2.297 8.000 13.281 1.00 90.81 81 LEU A C 1
ATOM 653 O O . LEU A 1 81 ? -1.409 7.505 12.589 1.00 90.81 81 LEU A O 1
ATOM 657 N N . PRO A 1 82 ? -2.010 8.734 14.379 1.00 90.69 82 PRO A N 1
ATOM 658 C CA . PRO A 1 82 ? -0.627 9.003 14.769 1.00 90.69 82 PRO A CA 1
ATOM 659 C C . PRO A 1 82 ? 0.169 7.719 15.031 1.00 90.69 82 PRO A C 1
ATOM 661 O O . PRO A 1 82 ? 1.328 7.623 14.648 1.00 90.69 82 PRO A O 1
ATOM 664 N N . ASN A 1 83 ? -0.447 6.703 15.640 1.00 90.12 83 ASN A N 1
ATOM 665 C CA . ASN A 1 83 ? 0.210 5.420 15.891 1.00 90.12 83 ASN A CA 1
ATOM 666 C C . ASN A 1 83 ? 0.347 4.581 14.608 1.00 90.12 83 ASN A C 1
ATOM 668 O O . ASN A 1 83 ? 1.345 3.887 14.427 1.00 90.12 83 ASN A O 1
ATOM 672 N N . LEU A 1 84 ? -0.629 4.664 13.696 1.00 88.50 84 LEU A N 1
ATOM 673 C CA . LEU A 1 84 ? -0.541 4.047 12.370 1.00 88.50 84 LEU A CA 1
ATOM 674 C C . LEU A 1 84 ? 0.612 4.625 11.549 1.00 88.50 84 LEU A C 1
ATOM 676 O O . LEU A 1 84 ? 1.252 3.872 10.826 1.00 88.50 84 LEU A O 1
ATOM 680 N N . GLU A 1 85 ? 0.896 5.920 11.657 1.00 88.25 85 GLU A N 1
ATOM 681 C CA . GLU A 1 85 ? 2.032 6.549 10.973 1.00 88.25 85 GLU A CA 1
ATOM 682 C C . GLU A 1 85 ? 3.376 6.269 11.678 1.00 88.25 85 GLU A C 1
ATOM 684 O O . GLU A 1 85 ? 4.414 6.250 11.023 1.00 88.25 85 GLU A O 1
ATOM 689 N N . ASN A 1 86 ? 3.359 5.956 12.980 1.00 84.44 86 ASN A N 1
ATOM 690 C CA . ASN A 1 86 ? 4.539 5.696 13.819 1.00 84.44 86 ASN A CA 1
ATOM 691 C C . ASN A 1 86 ? 4.899 4.199 13.963 1.00 84.44 86 ASN A C 1
ATOM 693 O O . ASN A 1 86 ? 5.271 3.763 15.045 1.00 84.44 86 ASN A O 1
ATOM 697 N N . ASN A 1 87 ? 4.834 3.410 12.886 1.00 83.25 87 ASN A N 1
ATOM 698 C CA . ASN A 1 87 ? 5.267 1.995 12.804 1.00 83.25 87 ASN A CA 1
ATOM 699 C C . ASN A 1 87 ? 4.221 0.889 13.057 1.00 83.25 87 ASN A C 1
ATOM 701 O O . ASN A 1 87 ? 4.558 -0.290 12.897 1.00 83.25 87 ASN A O 1
ATOM 705 N N . ILE A 1 88 ? 2.945 1.174 13.353 1.00 90.00 88 ILE A N 1
ATOM 706 C CA . ILE A 1 88 ? 1.956 0.080 13.457 1.00 90.00 88 ILE A CA 1
ATOM 707 C C . ILE A 1 88 ? 1.709 -0.577 12.094 1.00 90.00 88 ILE A C 1
ATOM 709 O O . ILE A 1 88 ? 1.355 0.067 11.104 1.00 90.00 88 ILE A O 1
ATOM 713 N N . GLY A 1 89 ? 1.854 -1.904 12.060 1.00 89.31 89 GLY A N 1
ATOM 714 C CA . GLY A 1 89 ? 1.580 -2.722 10.878 1.00 89.31 89 GLY A CA 1
ATOM 715 C C . GLY A 1 89 ? 2.658 -2.652 9.796 1.00 89.31 89 GLY A C 1
ATOM 716 O O . GLY A 1 89 ? 2.476 -3.265 8.743 1.00 89.31 89 GLY A O 1
ATOM 717 N N . PHE A 1 90 ? 3.771 -1.951 10.029 1.00 93.62 90 PHE A N 1
ATOM 718 C CA . PHE A 1 90 ? 4.892 -1.917 9.094 1.00 93.62 90 PHE A CA 1
ATOM 719 C C . PHE A 1 90 ? 5.612 -3.263 9.046 1.00 93.62 90 PHE A C 1
ATOM 721 O O . PHE A 1 90 ? 5.808 -3.941 10.057 1.00 93.62 90 PHE A O 1
ATOM 728 N N . ARG A 1 91 ? 5.964 -3.682 7.833 1.00 91.25 91 ARG A N 1
ATOM 729 C CA . ARG A 1 91 ? 6.664 -4.930 7.544 1.00 91.25 91 ARG A CA 1
ATOM 730 C C . ARG A 1 91 ? 7.615 -4.698 6.381 1.00 91.25 91 ARG A C 1
ATOM 732 O O . ARG A 1 91 ? 7.188 -4.240 5.325 1.00 91.25 91 ARG A O 1
ATOM 739 N N . THR A 1 92 ? 8.859 -5.116 6.552 1.00 91.94 92 THR A N 1
ATOM 740 C CA . THR A 1 92 ? 9.845 -5.138 5.472 1.00 91.94 92 THR A CA 1
ATOM 741 C C . THR A 1 92 ? 9.834 -6.512 4.817 1.00 91.94 92 THR A C 1
ATOM 743 O O . THR A 1 92 ? 10.047 -7.538 5.469 1.00 91.94 92 THR A O 1
ATOM 746 N N . ALA A 1 93 ? 9.541 -6.549 3.521 1.00 89.50 93 ALA A N 1
ATOM 747 C CA . ALA A 1 93 ? 9.604 -7.752 2.707 1.00 89.50 93 ALA A CA 1
ATOM 748 C C . ALA A 1 93 ? 10.876 -7.729 1.855 1.00 89.50 93 ALA A C 1
ATOM 750 O O . ALA A 1 93 ? 11.181 -6.725 1.218 1.00 89.50 93 ALA A O 1
ATOM 751 N N . ARG A 1 94 ? 11.601 -8.849 1.802 1.00 89.56 94 ARG A N 1
ATOM 752 C CA . ARG A 1 94 ? 12.756 -9.002 0.913 1.00 89.56 94 ARG A CA 1
ATOM 753 C C . ARG A 1 94 ? 12.342 -9.737 -0.352 1.00 89.56 94 ARG A C 1
ATOM 755 O O . ARG A 1 94 ? 11.820 -10.851 -0.280 1.00 89.56 94 ARG A O 1
ATOM 762 N N . ALA A 1 95 ? 12.592 -9.134 -1.507 1.00 86.06 95 ALA A N 1
ATOM 763 C CA . ALA A 1 95 ? 12.295 -9.767 -2.784 1.00 86.06 95 ALA A CA 1
ATOM 764 C C . ALA A 1 95 ? 13.293 -10.900 -3.087 1.00 86.06 95 ALA A C 1
ATOM 766 O O . ALA A 1 95 ? 14.495 -10.675 -3.238 1.00 86.06 95 ALA A O 1
ATOM 767 N N . SER A 1 96 ? 12.789 -12.131 -3.208 1.00 80.50 96 SER A N 1
ATOM 768 C CA . SER A 1 96 ? 13.580 -13.298 -3.610 1.00 80.50 96 SER A CA 1
ATOM 769 C C . SER A 1 96 ? 13.582 -13.438 -5.138 1.00 80.50 96 SER A C 1
ATOM 771 O O . SER A 1 96 ? 12.791 -14.196 -5.708 1.00 80.50 96 SER A O 1
ATOM 773 N N . GLY A 1 97 ? 14.454 -12.679 -5.803 1.00 81.94 97 GLY A N 1
ATOM 774 C CA . GLY A 1 97 ? 14.628 -12.703 -7.257 1.00 81.94 97 GLY A CA 1
ATOM 775 C C . GLY A 1 97 ? 13.736 -11.726 -8.032 1.00 81.94 97 GLY A C 1
ATOM 776 O O . GLY A 1 97 ? 12.986 -10.929 -7.473 1.00 81.94 97 GLY A O 1
ATOM 777 N N . GLY A 1 98 ? 13.821 -11.791 -9.362 1.00 84.94 98 GLY A N 1
ATOM 778 C CA . GLY A 1 98 ? 13.079 -10.903 -10.263 1.00 84.94 98 GLY A CA 1
ATOM 779 C C . GLY A 1 98 ? 13.811 -9.593 -10.566 1.00 84.94 98 GLY A C 1
ATOM 780 O O . GLY A 1 98 ? 15.037 -9.558 -10.596 1.00 84.94 98 GLY A O 1
ATOM 781 N N . VAL A 1 99 ? 13.051 -8.543 -10.883 1.00 84.00 99 VAL A N 1
ATOM 782 C CA . VAL A 1 99 ? 13.587 -7.225 -11.286 1.00 84.00 99 VAL A CA 1
ATOM 783 C C . VAL A 1 99 ? 14.197 -6.484 -10.099 1.00 84.00 99 VAL A C 1
ATOM 785 O O . VAL A 1 99 ? 15.204 -5.811 -10.243 1.00 84.00 99 VAL A O 1
ATOM 788 N N . VAL A 1 100 ? 13.588 -6.648 -8.930 1.00 83.38 100 VAL A N 1
ATOM 789 C CA . VAL A 1 100 ? 13.908 -5.929 -7.691 1.00 83.38 100 VAL A CA 1
ATOM 790 C C . VAL A 1 100 ? 14.637 -6.850 -6.710 1.00 83.38 100 VAL A C 1
ATOM 792 O O . VAL A 1 100 ? 14.412 -6.816 -5.506 1.00 83.38 100 VAL A O 1
ATOM 795 N N . GLU A 1 101 ? 15.463 -7.746 -7.241 1.00 83.56 101 GLU A N 1
ATOM 796 C CA . GLU A 1 101 ? 16.186 -8.751 -6.464 1.00 83.56 101 GLU A CA 1
ATOM 797 C C . GLU A 1 101 ? 17.020 -8.107 -5.349 1.00 83.56 101 GLU A C 1
ATOM 799 O O . GLU A 1 101 ? 17.656 -7.077 -5.559 1.00 83.56 101 GLU A O 1
ATOM 804 N N . ASP A 1 102 ? 16.968 -8.703 -4.154 1.00 81.44 102 ASP A N 1
ATOM 805 C CA . ASP A 1 102 ? 17.661 -8.235 -2.946 1.00 81.44 102 ASP A CA 1
ATOM 806 C C . ASP A 1 102 ? 17.268 -6.843 -2.427 1.00 81.44 102 ASP A C 1
ATOM 808 O O . ASP A 1 102 ? 17.871 -6.363 -1.468 1.00 81.44 102 ASP A O 1
ATOM 812 N N . SER A 1 103 ? 16.225 -6.219 -2.979 1.00 85.50 103 SER A N 1
ATOM 813 C CA . SER A 1 103 ? 15.672 -4.992 -2.406 1.00 85.50 103 SER A CA 1
ATOM 814 C C . SER A 1 103 ? 14.761 -5.276 -1.209 1.00 85.50 103 SER A C 1
ATOM 816 O O . SER A 1 103 ? 14.025 -6.273 -1.160 1.00 85.50 103 SER A O 1
ATOM 818 N N . GLU A 1 104 ? 14.836 -4.376 -0.235 1.00 91.25 104 GLU A N 1
ATOM 819 C CA . GLU A 1 104 ? 13.906 -4.288 0.882 1.00 91.25 104 GLU A CA 1
ATOM 820 C C . GLU A 1 104 ? 12.710 -3.436 0.455 1.00 91.25 104 GLU A C 1
ATOM 822 O O . GLU A 1 104 ? 12.860 -2.360 -0.123 1.00 91.25 104 GLU A O 1
ATOM 827 N N . ILE A 1 105 ? 11.513 -3.967 0.680 1.00 93.25 105 ILE A N 1
ATOM 828 C CA . ILE A 1 105 ? 10.250 -3.335 0.324 1.00 93.25 105 ILE A CA 1
ATOM 829 C C . ILE A 1 105 ? 9.475 -3.129 1.614 1.00 93.25 105 ILE A C 1
ATOM 831 O O . ILE A 1 105 ? 8.959 -4.088 2.196 1.00 93.25 105 ILE A O 1
ATOM 835 N N . ASP A 1 106 ? 9.366 -1.875 2.030 1.00 93.75 106 ASP A N 1
ATOM 836 C CA . ASP A 1 106 ? 8.556 -1.509 3.179 1.00 93.75 106 ASP A CA 1
ATOM 837 C C . ASP A 1 106 ? 7.085 -1.418 2.782 1.00 93.75 106 ASP A C 1
ATOM 839 O O . ASP A 1 106 ? 6.694 -0.774 1.807 1.00 93.75 106 ASP A O 1
ATOM 843 N N . LEU A 1 107 ? 6.257 -2.125 3.540 1.00 95.25 107 LEU A N 1
ATOM 844 C CA . LEU A 1 107 ? 4.818 -2.197 3.362 1.00 95.25 107 LEU A CA 1
ATOM 845 C C . LEU A 1 107 ? 4.151 -1.969 4.709 1.00 95.25 107 LEU A C 1
ATOM 847 O O . LEU A 1 107 ? 4.680 -2.348 5.751 1.00 95.25 107 LEU A O 1
ATOM 851 N N . GLN A 1 108 ? 2.935 -1.443 4.683 1.00 95.56 108 GLN A N 1
ATOM 852 C CA . GLN A 1 108 ? 2.074 -1.428 5.860 1.00 95.56 108 GLN A CA 1
ATOM 853 C C . GLN A 1 108 ? 0.943 -2.426 5.649 1.00 95.56 108 GLN A C 1
ATOM 855 O O . GLN A 1 108 ? 0.321 -2.416 4.596 1.00 95.56 108 GLN A O 1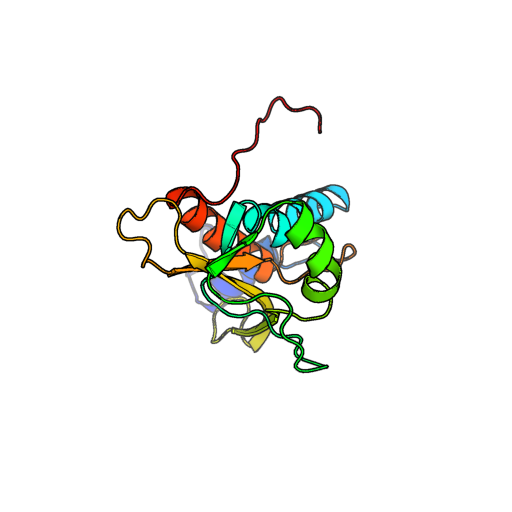
ATOM 860 N N . SER A 1 109 ? 0.671 -3.305 6.607 1.00 96.12 109 SER A N 1
ATOM 861 C CA . SER A 1 109 ? -0.310 -4.382 6.472 1.00 96.12 109 SER A CA 1
ATOM 862 C C . SER A 1 109 ? -1.160 -4.505 7.726 1.00 96.12 109 SER A C 1
ATOM 864 O O . SER A 1 109 ? -0.621 -4.844 8.778 1.00 96.12 109 SER A O 1
ATOM 866 N N . ILE A 1 110 ? -2.480 -4.400 7.570 1.00 96.44 110 ILE A N 1
ATOM 867 C CA . ILE A 1 110 ? -3.462 -4.659 8.631 1.00 96.44 110 ILE A CA 1
ATOM 868 C C . ILE A 1 110 ? -4.511 -5.661 8.142 1.00 96.44 110 ILE A C 1
ATOM 870 O O . ILE A 1 110 ? -4.937 -5.618 6.985 1.00 96.44 110 ILE A O 1
ATOM 874 N N . LYS A 1 111 ? -4.903 -6.593 9.009 1.00 97.62 111 LYS A N 1
ATOM 875 C CA . LYS A 1 111 ? -5.950 -7.584 8.751 1.00 97.62 111 LYS A CA 1
ATOM 876 C C . LYS A 1 111 ? -7.318 -7.070 9.181 1.00 97.62 111 LYS A C 1
ATOM 878 O O . LYS A 1 111 ? -7.486 -6.560 10.289 1.00 97.62 111 LYS A O 1
ATOM 883 N N . VAL A 1 112 ? -8.306 -7.286 8.325 1.00 97.38 112 VAL A N 1
ATOM 884 C CA . VAL A 1 112 ? -9.714 -6.977 8.589 1.00 97.38 112 VAL A CA 1
ATOM 885 C C . VAL A 1 112 ? -10.584 -8.162 8.202 1.00 97.38 112 VAL A C 1
ATOM 887 O O . VAL A 1 112 ? -10.179 -9.008 7.402 1.00 97.38 112 VAL A O 1
ATOM 890 N N . TYR A 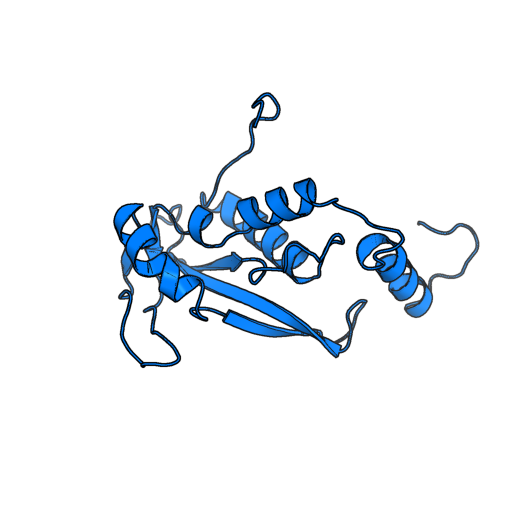1 113 ? -11.780 -8.215 8.767 1.00 97.56 113 TYR A N 1
ATOM 891 C CA . TYR A 1 113 ? -12.813 -9.126 8.296 1.00 97.56 113 TYR A CA 1
ATOM 892 C C . TYR A 1 113 ? -13.423 -8.574 7.006 1.00 97.56 113 TYR A C 1
ATOM 894 O O . TYR A 1 113 ? -13.726 -7.383 6.933 1.00 97.56 113 TYR A O 1
ATOM 902 N N . ALA A 1 114 ? -13.566 -9.426 5.992 1.00 96.62 114 ALA A N 1
ATOM 903 C CA . ALA A 1 114 ? -14.156 -9.058 4.714 1.00 96.62 114 ALA A CA 1
ATOM 904 C C . ALA A 1 114 ? -15.637 -8.677 4.919 1.00 96.62 114 ALA A C 1
ATOM 906 O O . ALA A 1 114 ? -16.376 -9.452 5.529 1.00 96.62 114 ALA A O 1
ATOM 907 N N . PRO A 1 115 ? -16.086 -7.490 4.475 1.00 94.06 115 PRO A N 1
ATOM 908 C CA . PRO A 1 115 ? -17.440 -7.019 4.757 1.00 94.06 115 PRO A CA 1
ATOM 909 C C . PRO A 1 115 ? -18.512 -7.685 3.881 1.00 94.06 115 PRO A C 1
ATOM 911 O O . PRO A 1 115 ? -19.691 -7.628 4.220 1.00 94.06 115 PRO A O 1
ATOM 914 N N . ASP A 1 116 ? -18.123 -8.301 2.763 1.00 93.69 116 ASP A N 1
ATOM 915 C CA . ASP A 1 116 ? -19.000 -9.067 1.873 1.00 93.69 116 ASP A CA 1
ATOM 916 C C . ASP A 1 116 ? -19.258 -10.505 2.355 1.00 93.69 116 ASP A C 1
ATOM 918 O O . ASP A 1 116 ? -20.159 -11.174 1.840 1.00 93.69 116 ASP A O 1
ATOM 922 N N . ASP A 1 117 ? -18.502 -10.977 3.348 1.00 93.12 117 ASP A N 1
ATOM 923 C CA . ASP A 1 117 ? -18.658 -12.313 3.909 1.00 93.12 117 ASP A CA 1
ATOM 924 C C . ASP A 1 117 ? -19.872 -12.397 4.849 1.00 93.12 117 ASP A C 1
ATOM 926 O O . ASP A 1 117 ? -19.974 -11.687 5.850 1.00 93.12 117 ASP A O 1
ATOM 930 N N . GLN A 1 118 ? -20.794 -13.310 4.536 1.00 86.06 118 GLN A N 1
ATOM 931 C CA . GLN A 1 118 ? -22.025 -13.523 5.302 1.00 86.06 118 GLN A CA 1
ATOM 932 C C . GLN A 1 118 ? -21.767 -14.210 6.647 1.00 86.06 118 GLN A C 1
ATOM 934 O O . GLN A 1 118 ? -22.538 -14.007 7.586 1.00 86.06 118 GLN A O 1
ATOM 939 N N . GLU A 1 119 ? -20.708 -15.020 6.741 1.00 89.00 119 GLU A N 1
ATOM 940 C CA . GLU A 1 119 ? -20.309 -15.692 7.984 1.00 89.00 119 GLU A CA 1
ATOM 941 C C . GLU A 1 119 ? -19.479 -14.753 8.875 1.00 89.00 119 GLU A C 1
ATOM 943 O O . GLU A 1 119 ? -19.500 -14.865 10.101 1.00 89.00 119 GLU A O 1
ATOM 948 N N . GLY A 1 120 ? -18.822 -13.758 8.269 1.00 86.75 120 GLY A N 1
ATOM 949 C CA . GLY A 1 120 ? -18.014 -12.756 8.958 1.00 86.75 120 GLY A CA 1
ATOM 950 C C . GLY A 1 120 ? -16.698 -13.313 9.504 1.00 86.75 120 GLY A C 1
ATOM 951 O O . GLY A 1 120 ? -16.145 -12.751 10.454 1.00 86.75 120 GLY A O 1
ATOM 952 N N . GLU A 1 121 ? -16.203 -14.404 8.923 1.00 90.88 121 GLU A N 1
ATOM 953 C CA . GLU A 1 121 ? -15.001 -15.126 9.344 1.00 90.88 121 GLU A CA 1
ATOM 954 C C . GLU A 1 121 ? -13.835 -14.921 8.372 1.00 90.88 121 GLU A C 1
ATOM 956 O O . GLU A 1 121 ? -12.670 -15.038 8.764 1.00 90.88 121 GLU A O 1
ATOM 961 N N . GLN A 1 122 ? -14.115 -14.583 7.109 1.00 95.69 122 GLN A N 1
ATOM 962 C CA . GLN A 1 122 ? -13.085 -14.386 6.103 1.00 95.69 122 GLN A CA 1
ATOM 963 C C . GLN A 1 122 ? -12.197 -13.192 6.466 1.00 95.69 122 GLN A C 1
ATOM 965 O O . GLN A 1 122 ? -12.633 -12.042 6.511 1.00 95.69 122 GLN A O 1
ATOM 970 N N . VAL A 1 123 ? -10.908 -13.464 6.667 1.00 97.62 123 VAL A N 1
ATOM 971 C CA . VAL A 1 123 ? -9.898 -12.439 6.936 1.00 97.62 123 VAL A CA 1
ATOM 972 C C . VAL A 1 123 ? -9.186 -12.057 5.646 1.00 97.62 123 VAL A C 1
ATOM 974 O O . VAL A 1 123 ? -8.570 -12.895 4.983 1.00 97.62 123 VAL A O 1
ATOM 977 N N . ILE A 1 124 ? -9.204 -10.766 5.331 1.00 97.25 124 ILE A N 1
ATOM 978 C CA . ILE A 1 124 ? -8.433 -10.167 4.242 1.00 97.25 124 ILE A CA 1
ATOM 979 C C . ILE A 1 124 ? -7.382 -9.213 4.803 1.00 97.25 124 ILE A C 1
ATOM 981 O O . ILE A 1 124 ? -7.407 -8.811 5.968 1.00 97.25 124 ILE A O 1
ATOM 985 N N . ARG A 1 125 ? -6.403 -8.867 3.969 1.00 97.12 125 ARG A N 1
ATOM 986 C CA . ARG A 1 125 ? -5.315 -7.961 4.335 1.00 97.12 125 ARG A CA 1
ATOM 987 C C . ARG A 1 125 ? -5.425 -6.687 3.517 1.00 97.12 125 ARG A C 1
ATOM 989 O O . ARG A 1 125 ? -5.511 -6.750 2.295 1.00 97.12 125 ARG A O 1
ATOM 996 N N . ILE A 1 126 ? -5.329 -5.548 4.183 1.00 97.06 126 ILE A N 1
ATOM 997 C CA . ILE A 1 126 ? -5.175 -4.244 3.547 1.00 97.06 126 ILE A CA 1
ATOM 998 C C . ILE A 1 126 ? -3.698 -3.875 3.606 1.00 97.06 126 ILE A C 1
ATOM 1000 O O . ILE A 1 126 ? -3.106 -3.842 4.685 1.00 97.06 126 ILE A O 1
ATOM 1004 N N . ILE A 1 127 ? -3.102 -3.631 2.440 1.00 96.88 127 ILE A N 1
ATOM 1005 C CA . ILE A 1 127 ? -1.688 -3.301 2.280 1.00 96.88 127 ILE A CA 1
ATOM 1006 C C . ILE A 1 127 ? -1.546 -1.862 1.780 1.00 96.88 127 ILE A C 1
ATOM 1008 O O . ILE A 1 127 ? -2.000 -1.526 0.687 1.00 96.88 127 ILE A O 1
ATOM 1012 N N . GLY A 1 128 ? -0.919 -1.000 2.574 1.00 96.00 128 GLY A N 1
ATOM 1013 C CA . GLY A 1 128 ? -0.440 0.323 2.176 1.00 96.00 128 GLY A CA 1
ATOM 1014 C C . GLY A 1 128 ? 0.967 0.291 1.601 1.00 96.00 128 GLY A C 1
ATOM 1015 O O . GLY A 1 128 ? 1.742 -0.627 1.869 1.00 96.00 128 GLY A O 1
ATOM 1016 N N . ASN A 1 129 ? 1.299 1.324 0.830 1.00 94.81 129 ASN A N 1
ATOM 1017 C CA . ASN A 1 129 ? 2.595 1.457 0.162 1.00 94.81 129 ASN A CA 1
ATOM 1018 C C . ASN A 1 129 ? 3.746 1.880 1.100 1.00 94.81 129 ASN A C 1
ATOM 1020 O O . ASN A 1 129 ? 4.790 2.294 0.613 1.00 94.81 129 ASN A O 1
ATOM 1024 N N . GLY A 1 130 ? 3.567 1.800 2.424 1.00 89.19 130 GLY A N 1
ATOM 1025 C CA . GLY A 1 130 ? 4.646 2.019 3.392 1.00 89.19 130 GLY A CA 1
ATOM 1026 C C . GLY A 1 130 ? 5.105 3.474 3.528 1.00 89.19 130 GLY A C 1
ATOM 1027 O O . GLY A 1 130 ? 6.265 3.700 3.838 1.00 89.19 130 GLY A O 1
ATOM 1028 N N . LEU A 1 131 ? 4.220 4.453 3.295 1.00 89.62 131 LEU A N 1
ATOM 1029 C CA . LEU A 1 131 ? 4.519 5.890 3.431 1.00 89.62 131 LEU A CA 1
ATOM 1030 C C . LEU A 1 131 ? 5.729 6.356 2.601 1.00 89.62 131 LEU A C 1
ATOM 1032 O O . LEU A 1 131 ? 6.590 7.082 3.093 1.00 89.62 131 LEU A O 1
ATOM 1036 N N . VAL A 1 132 ? 5.770 5.977 1.319 1.00 93.56 132 VAL A N 1
ATOM 1037 C CA . VAL A 1 132 ? 6.823 6.416 0.386 1.00 93.56 132 VAL A CA 1
ATOM 1038 C C . VAL A 1 132 ? 7.013 7.937 0.440 1.00 93.56 132 VAL A C 1
ATOM 1040 O O . VAL A 1 132 ? 6.050 8.699 0.305 1.00 93.56 132 VAL A O 1
ATOM 1043 N N . GLU A 1 133 ? 8.262 8.380 0.574 1.00 94.88 133 GLU A N 1
ATOM 1044 C CA . GLU A 1 133 ? 8.632 9.796 0.633 1.00 94.88 133 GLU A CA 1
ATOM 1045 C C . GLU A 1 133 ? 8.136 10.592 -0.588 1.00 94.88 133 GLU A C 1
ATOM 1047 O O . GLU A 1 133 ? 8.058 10.095 -1.718 1.00 94.88 133 GLU A O 1
ATOM 1052 N N . ARG A 1 134 ? 7.809 11.873 -0.381 1.00 94.25 134 ARG A N 1
ATOM 1053 C CA . ARG A 1 134 ? 7.247 12.742 -1.436 1.00 94.25 134 ARG A CA 1
ATOM 1054 C C . ARG A 1 134 ? 8.273 13.085 -2.514 1.00 94.25 134 ARG A C 1
ATOM 1056 O O . ARG A 1 134 ? 7.913 13.440 -3.636 1.00 94.25 134 ARG A O 1
ATOM 1063 N N . GLU A 1 135 ? 9.543 12.984 -2.159 1.00 95.44 135 GLU A N 1
ATOM 1064 C CA . GLU A 1 135 ? 10.715 13.219 -2.985 1.00 95.44 135 GLU A CA 1
ATOM 1065 C C . GLU A 1 135 ? 10.915 12.093 -4.012 1.00 95.44 135 GLU A C 1
ATOM 1067 O O . GLU A 1 135 ? 11.516 12.321 -5.066 1.00 95.44 135 GLU A O 1
ATOM 1072 N N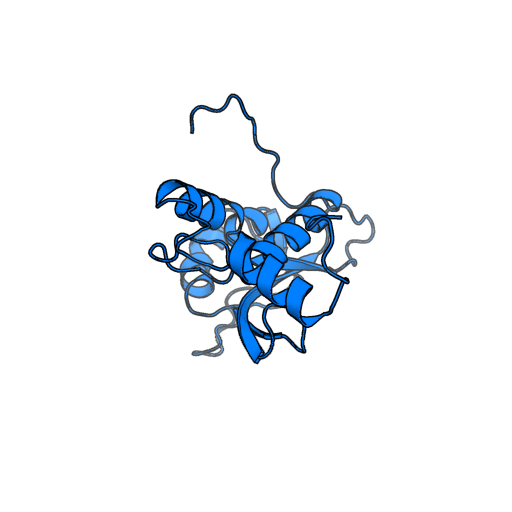 . VAL A 1 136 ? 10.366 10.899 -3.754 1.00 95.81 136 VAL A N 1
ATOM 1073 C CA . VAL A 1 136 ? 10.427 9.747 -4.659 1.00 95.81 136 VAL A CA 1
ATOM 1074 C C . VAL A 1 136 ? 9.378 9.903 -5.760 1.00 95.81 136 VAL A C 1
ATOM 1076 O O . VAL A 1 136 ? 8.198 9.592 -5.600 1.00 95.81 136 VAL A O 1
ATOM 1079 N N . LYS A 1 137 ? 9.820 10.385 -6.923 1.00 95.00 137 LYS A N 1
ATOM 1080 C CA . LYS A 1 137 ? 8.939 10.692 -8.066 1.00 95.00 137 LYS A CA 1
ATOM 1081 C C . LYS A 1 137 ? 8.803 9.573 -9.092 1.00 95.00 137 LYS A C 1
ATOM 1083 O O . LYS A 1 137 ? 8.173 9.781 -10.114 1.00 95.00 137 LYS A O 1
ATOM 1088 N N . HIS A 1 138 ? 9.355 8.395 -8.854 1.00 95.12 138 HIS A N 1
ATOM 1089 C CA . HIS A 1 138 ? 9.116 7.220 -9.694 1.00 95.12 138 HIS A CA 1
ATOM 1090 C C . HIS A 1 138 ? 8.270 6.204 -8.926 1.00 95.12 138 HIS A C 1
ATOM 1092 O O . HIS A 1 138 ? 8.112 6.329 -7.710 1.00 95.12 138 HIS A O 1
ATOM 1098 N N . ILE A 1 139 ? 7.680 5.240 -9.631 1.00 96.00 139 ILE A N 1
ATOM 1099 C CA . ILE A 1 139 ? 6.901 4.171 -8.999 1.00 96.00 139 ILE A CA 1
ATOM 1100 C C . ILE A 1 139 ? 7.827 3.248 -8.200 1.00 96.00 139 ILE A C 1
ATOM 1102 O O . ILE A 1 139 ? 8.948 2.973 -8.624 1.00 96.00 139 ILE A O 1
ATOM 1106 N N . THR A 1 140 ? 7.362 2.756 -7.054 1.00 95.62 140 THR A N 1
ATOM 1107 C CA . THR A 1 140 ? 8.100 1.799 -6.223 1.00 95.62 140 THR A CA 1
ATOM 1108 C C . THR A 1 140 ? 7.445 0.415 -6.264 1.00 95.62 140 THR A C 1
ATOM 1110 O O . THR A 1 140 ? 6.262 0.282 -6.599 1.00 95.62 140 THR A O 1
ATOM 1113 N N . PRO A 1 141 ? 8.168 -0.653 -5.891 1.00 95.00 141 PRO A N 1
ATOM 1114 C CA . PRO A 1 141 ? 7.569 -1.980 -5.749 1.00 95.00 141 PRO A CA 1
ATOM 1115 C C . PRO A 1 141 ? 6.437 -2.011 -4.711 1.00 95.00 141 PRO A C 1
ATOM 1117 O O . PRO A 1 141 ? 5.461 -2.741 -4.891 1.00 95.00 141 PRO A O 1
ATOM 1120 N N . ALA A 1 142 ? 6.534 -1.183 -3.664 1.00 95.75 142 ALA A N 1
ATOM 1121 C CA . ALA A 1 142 ? 5.504 -1.046 -2.640 1.00 95.75 142 ALA A CA 1
ATOM 1122 C C . ALA A 1 142 ? 4.188 -0.502 -3.217 1.00 95.75 142 ALA A C 1
ATOM 1124 O O . ALA A 1 142 ? 3.124 -1.045 -2.914 1.00 95.75 142 ALA A O 1
ATOM 1125 N N . ASP A 1 143 ? 4.254 0.496 -4.110 1.00 96.94 143 ASP A N 1
ATOM 1126 C CA . ASP A 1 143 ? 3.076 1.027 -4.812 1.00 96.94 143 ASP A CA 1
ATOM 1127 C C . ASP A 1 143 ? 2.367 -0.075 -5.617 1.00 96.94 143 ASP A C 1
ATOM 1129 O O . ASP A 1 143 ? 1.142 -0.211 -5.578 1.00 96.94 143 ASP A O 1
ATOM 1133 N N . ILE A 1 144 ? 3.143 -0.909 -6.319 1.00 96.00 144 ILE A N 1
ATOM 1134 C CA . ILE A 1 144 ? 2.608 -1.999 -7.144 1.00 96.00 144 ILE A CA 1
ATOM 1135 C C . ILE A 1 144 ? 1.898 -3.030 -6.263 1.00 96.00 144 ILE A C 1
ATOM 1137 O O . ILE A 1 144 ? 0.739 -3.356 -6.524 1.00 96.00 144 ILE A O 1
ATOM 1141 N N . ILE A 1 145 ? 2.553 -3.512 -5.203 1.00 95.50 145 ILE A N 1
ATOM 1142 C CA . ILE A 1 145 ? 1.974 -4.505 -4.284 1.00 95.50 145 ILE A CA 1
ATOM 1143 C C . ILE A 1 145 ? 0.698 -3.962 -3.630 1.00 95.50 145 ILE A C 1
ATOM 1145 O O . ILE A 1 145 ? -0.319 -4.659 -3.601 1.00 95.50 145 ILE A O 1
ATOM 1149 N N . ALA A 1 146 ? 0.728 -2.717 -3.147 1.00 97.12 146 ALA A N 1
ATOM 1150 C CA . ALA A 1 146 ? -0.424 -2.074 -2.528 1.00 97.12 146 ALA A CA 1
ATOM 1151 C C . ALA A 1 146 ? -1.587 -1.891 -3.519 1.00 97.12 146 ALA A C 1
ATOM 1153 O O . ALA A 1 146 ? -2.729 -2.153 -3.150 1.00 97.12 146 ALA A O 1
ATOM 1154 N N . SER A 1 147 ? -1.323 -1.525 -4.780 1.00 97.06 147 SER A N 1
ATOM 1155 C CA . SER A 1 147 ? -2.374 -1.393 -5.805 1.00 97.06 147 SER A CA 1
ATOM 1156 C C . SER A 1 147 ? -3.017 -2.730 -6.189 1.00 97.06 147 SER A C 1
ATOM 1158 O O . SER A 1 147 ? -4.236 -2.806 -6.312 1.00 97.06 147 SER A O 1
ATOM 1160 N N . ILE A 1 148 ? -2.230 -3.807 -6.315 1.00 97.25 148 ILE A N 1
ATOM 1161 C CA . ILE A 1 148 ? -2.758 -5.152 -6.597 1.00 97.25 148 ILE A CA 1
ATOM 1162 C C . ILE A 1 148 ? -3.608 -5.631 -5.418 1.00 97.25 148 ILE A C 1
ATOM 1164 O O . ILE A 1 148 ? -4.698 -6.166 -5.609 1.00 97.25 148 ILE A O 1
ATOM 1168 N N . ASN A 1 149 ? -3.131 -5.416 -4.190 1.00 97.56 149 ASN A N 1
ATOM 1169 C CA . ASN A 1 149 ? -3.911 -5.719 -2.998 1.00 97.56 149 ASN A CA 1
ATOM 1170 C C . ASN A 1 149 ? -5.210 -4.907 -2.947 1.00 97.56 149 ASN A C 1
ATOM 1172 O O . ASN A 1 149 ? -6.259 -5.469 -2.648 1.00 97.56 149 ASN A O 1
ATOM 1176 N N . TYR A 1 150 ? -5.150 -3.618 -3.282 1.00 96.81 150 TYR A N 1
ATOM 1177 C CA . TYR A 1 150 ? -6.331 -2.770 -3.344 1.00 96.81 150 TYR A CA 1
ATOM 1178 C C . TYR A 1 150 ? -7.336 -3.304 -4.377 1.00 96.81 150 TYR A C 1
ATOM 1180 O O . TYR A 1 150 ? -8.505 -3.481 -4.055 1.00 96.81 150 TYR A O 1
ATOM 1188 N N . PHE A 1 151 ? -6.882 -3.694 -5.568 1.00 96.50 151 PHE A N 1
ATOM 1189 C CA . PHE A 1 151 ? -7.756 -4.294 -6.574 1.00 96.50 151 PHE A CA 1
ATOM 1190 C C . PHE A 1 151 ? -8.499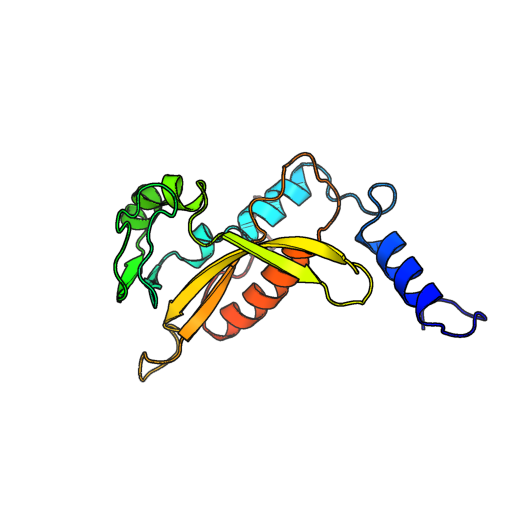 -5.539 -6.058 1.00 96.50 151 PHE A C 1
ATOM 1192 O O . PHE A 1 151 ? -9.696 -5.675 -6.291 1.00 96.50 151 PHE A O 1
ATOM 1199 N N . PHE A 1 152 ? -7.827 -6.430 -5.320 1.00 96.69 152 PHE A N 1
ATOM 1200 C CA . PHE A 1 152 ? -8.501 -7.578 -4.702 1.00 96.69 152 PHE A CA 1
ATOM 1201 C C . PHE A 1 152 ? -9.469 -7.169 -3.589 1.00 96.69 152 PHE A C 1
ATOM 1203 O O . PHE A 1 152 ? -10.549 -7.740 -3.484 1.00 96.69 152 PHE A O 1
ATOM 1210 N N . ASN A 1 153 ? -9.119 -6.164 -2.792 1.00 96.62 153 ASN A N 1
ATOM 1211 C CA . ASN A 1 153 ? -9.978 -5.658 -1.725 1.00 96.62 153 ASN A CA 1
ATOM 1212 C C . ASN A 1 153 ? -11.254 -4.989 -2.261 1.00 96.62 153 ASN A C 1
ATOM 1214 O O . ASN A 1 153 ? -12.302 -5.116 -1.632 1.00 96.62 153 ASN A O 1
ATOM 1218 N N . LEU A 1 154 ? -11.215 -4.376 -3.451 1.00 95.31 154 LEU A N 1
ATOM 1219 C CA . LEU A 1 154 ? -12.418 -3.865 -4.120 1.00 95.31 154 LEU A CA 1
ATOM 1220 C C . LEU A 1 154 ? -13.436 -4.976 -4.413 1.00 95.31 154 LEU A C 1
ATOM 1222 O O . LEU A 1 154 ? -14.638 -4.736 -4.331 1.00 95.31 154 LEU A O 1
ATOM 1226 N N . LEU A 1 155 ? -12.979 -6.201 -4.703 1.00 94.12 155 LEU A N 1
ATOM 1227 C CA . LEU A 1 155 ? -13.870 -7.355 -4.899 1.00 94.12 155 LEU A CA 1
ATOM 1228 C C . LEU A 1 155 ? -14.594 -7.755 -3.608 1.00 94.12 155 LEU A C 1
ATOM 1230 O O . LEU A 1 155 ? -15.677 -8.324 -3.684 1.00 94.12 155 LEU A O 1
ATOM 1234 N N . HIS A 1 156 ? -14.011 -7.412 -2.459 1.00 94.50 156 HIS A N 1
ATOM 1235 C CA . HIS A 1 156 ? -14.578 -7.598 -1.127 1.00 94.50 156 HIS A CA 1
ATOM 1236 C C . HIS A 1 156 ? -15.308 -6.353 -0.608 1.00 94.50 156 HIS A C 1
ATOM 1238 O O . HIS A 1 156 ? -15.614 -6.270 0.573 1.00 94.50 156 HIS A O 1
ATOM 1244 N N . GLY A 1 157 ? -15.557 -5.343 -1.449 1.00 92.69 157 GLY A N 1
ATOM 1245 C CA . GLY A 1 157 ? -16.237 -4.114 -1.028 1.00 92.69 157 GLY A CA 1
ATOM 1246 C C . GLY A 1 157 ? -15.404 -3.204 -0.116 1.00 92.69 157 GLY A C 1
ATOM 1247 O O . GLY A 1 157 ? -15.968 -2.383 0.604 1.00 92.69 157 GLY A O 1
ATOM 1248 N N . VAL A 1 158 ? -14.073 -3.336 -0.131 1.00 94.50 158 VAL A N 1
ATOM 1249 C CA . VAL A 1 158 ? -13.158 -2.484 0.641 1.00 94.50 158 VAL A CA 1
ATOM 1250 C C . VAL A 1 158 ? -12.457 -1.474 -0.271 1.00 94.50 158 VAL A C 1
ATOM 1252 O O . VAL A 1 158 ? -11.528 -1.809 -1.011 1.00 94.50 158 VAL A O 1
ATOM 1255 N N . GLY A 1 159 ? -12.885 -0.217 -0.136 1.00 91.81 159 GLY A N 1
ATOM 1256 C CA . GLY A 1 159 ? -12.374 0.980 -0.806 1.00 91.81 159 GLY A CA 1
ATOM 1257 C C . GLY A 1 159 ? -13.321 1.532 -1.875 1.00 91.81 159 GLY A C 1
ATOM 1258 O O . GLY A 1 159 ? -14.471 1.111 -1.963 1.00 91.81 159 GLY A O 1
ATOM 1259 N N . ASP A 1 160 ? -12.840 2.498 -2.655 1.00 89.75 160 ASP A N 1
ATOM 1260 C CA . ASP A 1 160 ? -13.673 3.405 -3.449 1.00 89.75 160 ASP A CA 1
ATOM 1261 C C . ASP A 1 160 ? -13.294 3.400 -4.939 1.00 89.75 160 ASP A C 1
ATOM 1263 O O . ASP A 1 160 ? -12.147 3.150 -5.316 1.00 89.75 160 ASP A O 1
ATOM 1267 N N . THR A 1 161 ? -14.268 3.709 -5.798 1.00 88.19 161 THR A N 1
ATOM 1268 C CA . THR A 1 161 ? -14.050 3.957 -7.230 1.00 88.19 161 THR A CA 1
ATOM 1269 C C . THR A 1 161 ? -13.917 5.449 -7.503 1.00 88.19 161 THR A C 1
ATOM 1271 O O . THR A 1 161 ? -14.751 6.229 -7.040 1.00 88.19 161 THR A O 1
ATOM 1274 N N . ASP A 1 162 ? -12.941 5.832 -8.321 1.00 87.88 162 ASP A N 1
ATOM 1275 C CA . ASP A 1 162 ? -12.754 7.226 -8.718 1.00 87.88 162 ASP A CA 1
ATOM 1276 C C . ASP A 1 162 ? -13.772 7.678 -9.773 1.00 87.88 162 ASP A C 1
ATOM 1278 O O . ASP A 1 162 ? -14.041 6.978 -10.753 1.00 87.88 162 ASP A O 1
ATOM 1282 N N . ASP A 1 163 ? -14.283 8.897 -9.601 1.00 90.75 163 ASP A N 1
ATOM 1283 C CA . ASP A 1 163 ? -15.030 9.620 -10.629 1.00 90.75 163 ASP A CA 1
ATOM 1284 C C . ASP A 1 163 ? -14.062 10.484 -11.451 1.00 90.75 163 ASP A C 1
ATOM 1286 O O . ASP A 1 163 ? -13.429 11.408 -10.934 1.00 90.75 163 ASP A O 1
ATOM 1290 N N . ILE A 1 164 ? -13.947 10.181 -12.746 1.00 89.50 164 ILE A N 1
ATOM 1291 C CA . ILE A 1 164 ? -13.026 10.864 -13.666 1.00 89.50 164 ILE A CA 1
ATOM 1292 C C . ILE A 1 164 ? -13.404 12.327 -13.920 1.00 89.50 164 ILE A C 1
ATOM 1294 O O . ILE A 1 164 ? -12.544 13.108 -14.330 1.00 89.50 164 ILE A O 1
ATOM 1298 N N . ASP A 1 165 ? -14.662 12.692 -13.670 1.00 92.19 165 ASP A N 1
ATOM 1299 C CA . ASP A 1 165 ? -15.166 14.049 -13.863 1.00 92.19 165 ASP A CA 1
ATOM 1300 C C . ASP A 1 165 ? -15.002 14.909 -12.595 1.00 92.19 165 ASP A C 1
ATOM 1302 O O . ASP A 1 165 ? -15.266 16.117 -12.609 1.00 92.19 165 ASP A O 1
ATOM 1306 N N . HIS A 1 166 ? -14.522 14.321 -11.493 1.00 87.62 166 HIS A N 1
ATOM 1307 C CA . HIS A 1 166 ? -14.227 15.063 -10.276 1.00 87.62 166 HIS A CA 1
ATOM 1308 C C . HIS A 1 166 ? -13.011 15.981 -10.478 1.00 87.62 166 HIS A C 1
ATOM 1310 O O . HIS A 1 166 ? -11.917 15.543 -10.833 1.00 87.62 166 HIS A O 1
ATOM 1316 N N . LEU A 1 167 ? -13.184 17.282 -10.224 1.00 76.94 167 LEU A N 1
ATOM 1317 C CA . LEU A 1 167 ? -12.149 18.297 -10.475 1.00 76.94 167 LEU A CA 1
ATOM 1318 C C . LEU A 1 167 ? -10.981 18.280 -9.469 1.00 76.94 167 LEU A C 1
ATOM 1320 O O . LEU A 1 167 ? -10.006 19.009 -9.675 1.00 76.94 167 LEU A O 1
ATOM 1324 N N . GLY A 1 168 ? -11.048 17.450 -8.423 1.00 58.91 168 GLY A N 1
ATOM 1325 C CA . GLY A 1 168 ? -9.962 17.230 -7.460 1.00 58.91 168 GLY A CA 1
ATOM 1326 C C . GLY A 1 168 ? -10.424 17.059 -6.025 1.00 58.91 168 GLY A C 1
ATOM 1327 O O . GLY A 1 168 ? -11.187 17.931 -5.558 1.00 58.91 168 GLY A O 1
#

Secondary structure (DSSP, 8-state):
--SSSS---HHHHHHHHIIIII-TTT---HHHHHHHHHHHT-HHHHHTTPEESS-EE-TTT--EEE-TT-B--HHHHHHHHHHHHTTTTEEEEEP-SSTTTT-EEEEEEEEEE-TT-SSS--EEEEEE-----TT--S--HHHHHHHHHHHHHHHTT-S-PPPTT---